Protein AF-X1P5H9-F1 (afdb_monomer_lite)

Foldseek 3Di:
DDDDDDDDDPVVVVCCQQQVKDQFPQDDDVVLLVVLVVCCVPVNLVVLLVVCCVQPVVQSVVDDSVPSVSSSVQVSCCVVPVYGSVVRIDTDRDPDDDDDDDDDDDPVVVVVVVVVVVVVVVD

pLDDT: mean 93.73, std 3.92, range [76.75, 98.06]

Secondary structure (DSSP, 8-state):
--------S-HHHHHHHHTTEE-------HHHHHHHHHHHHHH-HHHHHHHHHHH-HHHHHHS-TT-HHHHHHHHHHHHHHSS-HHHH-EE---SS----------HHHHHHHHHHHHHHHH-

Radius of gyration: 19.82 Å; chains: 1; bounding box: 39×43×50 Å

Organism: NCBI:txid412755

Structure (mmCIF, N/CA/C/O backbone):
data_AF-X1P5H9-F1
#
_entry.id   AF-X1P5H9-F1
#
loop_
_atom_site.group_PDB
_atom_site.id
_atom_site.type_symbol
_atom_site.label_atom_id
_atom_site.label_alt_id
_atom_site.label_comp_id
_atom_site.label_asym_id
_atom_site.label_entity_id
_atom_site.label_seq_id
_atom_site.pdbx_PDB_ins_code
_atom_site.Cartn_x
_atom_site.Cartn_y
_atom_site.Cartn_z
_atom_site.occupancy
_atom_site.B_iso_or_equiv
_atom_site.auth_seq_id
_atom_site.auth_comp_id
_atom_site.auth_asym_id
_atom_site.auth_atom_id
_atom_site.pdbx_PDB_model_num
ATOM 1 N N . ASN A 1 1 ? -8.144 -13.439 30.089 1.00 82.88 1 ASN A N 1
ATOM 2 C CA . ASN A 1 1 ? -9.094 -13.195 28.987 1.00 82.88 1 ASN A CA 1
ATOM 3 C C . ASN A 1 1 ? -9.237 -11.697 28.766 1.00 82.88 1 ASN A C 1
ATOM 5 O O . ASN A 1 1 ? -9.752 -11.034 29.655 1.00 82.88 1 ASN A O 1
ATOM 9 N N . LYS A 1 2 ? -8.730 -11.144 27.659 1.00 93.06 2 LYS A N 1
ATOM 10 C CA . LYS A 1 2 ? -8.922 -9.727 27.294 1.00 93.06 2 LYS A CA 1
ATOM 11 C C . LYS A 1 2 ? -9.373 -9.658 25.837 1.00 93.06 2 LYS A C 1
ATOM 13 O O . LYS A 1 2 ? -8.824 -10.393 25.023 1.00 93.06 2 LYS A O 1
ATOM 18 N N . LEU A 1 3 ? -10.347 -8.800 25.534 1.00 95.81 3 LEU A N 1
ATOM 19 C CA . LEU A 1 3 ? -10.782 -8.532 24.163 1.00 95.81 3 LEU A CA 1
ATOM 20 C C . LEU A 1 3 ? -9.754 -7.608 23.480 1.00 95.81 3 LEU A C 1
ATOM 22 O O . LEU A 1 3 ? -9.520 -6.512 23.998 1.00 95.81 3 LEU A O 1
ATOM 26 N N . PRO A 1 4 ? -9.121 -8.015 22.365 1.00 94.56 4 PRO A N 1
ATOM 27 C CA . PRO A 1 4 ? -8.203 -7.148 21.632 1.00 94.56 4 PRO A CA 1
ATOM 28 C C . PRO A 1 4 ? -8.941 -5.973 20.979 1.00 94.56 4 PRO A C 1
ATOM 30 O O . PRO A 1 4 ? -10.005 -6.153 20.393 1.00 94.56 4 PRO A O 1
ATOM 33 N N . LEU A 1 5 ? -8.348 -4.778 21.043 1.00 95.25 5 LEU A N 1
ATOM 34 C CA . LEU A 1 5 ? -8.839 -3.580 20.360 1.00 95.25 5 LEU A CA 1
ATOM 35 C C . LEU A 1 5 ? -7.768 -3.083 19.387 1.00 95.25 5 LEU A C 1
ATOM 37 O O . LEU A 1 5 ? -6.697 -2.650 19.809 1.00 95.25 5 LEU A O 1
ATOM 41 N N . LEU A 1 6 ? -8.064 -3.141 18.088 1.00 94.94 6 LEU A N 1
ATOM 42 C CA . LEU A 1 6 ? -7.239 -2.539 17.044 1.00 94.94 6 LEU A CA 1
ATOM 43 C C . LEU A 1 6 ? -7.807 -1.157 16.703 1.00 94.94 6 LEU A C 1
ATOM 45 O O . LEU A 1 6 ? -8.890 -1.058 16.134 1.00 94.94 6 LEU A O 1
ATOM 49 N N . ALA A 1 7 ? -7.077 -0.096 17.050 1.00 95.06 7 ALA A N 1
ATOM 50 C CA . ALA A 1 7 ? -7.480 1.288 16.804 1.00 95.06 7 ALA A CA 1
ATOM 51 C C . ALA A 1 7 ? -6.412 2.037 15.995 1.00 95.06 7 ALA A C 1
ATOM 53 O O . ALA A 1 7 ? -5.214 1.835 16.187 1.00 95.06 7 ALA A O 1
ATOM 54 N N . GLY A 1 8 ? -6.841 2.917 15.090 1.00 90.94 8 GLY A N 1
ATOM 55 C CA . GLY A 1 8 ? -5.945 3.724 14.264 1.00 90.94 8 GLY A CA 1
ATOM 56 C C . GLY A 1 8 ? -6.619 4.241 12.993 1.00 90.94 8 GLY A C 1
ATOM 57 O O . GLY A 1 8 ? -7.809 4.034 12.784 1.00 90.94 8 GLY A O 1
ATOM 58 N N . GLY A 1 9 ? -5.842 4.917 12.141 1.00 87.06 9 GLY A N 1
ATOM 59 C CA . GLY A 1 9 ? -6.320 5.503 10.877 1.00 87.06 9 GLY A CA 1
ATOM 60 C C . GLY A 1 9 ? -5.726 4.881 9.607 1.00 87.06 9 GLY A C 1
ATOM 61 O O . GLY A 1 9 ? -6.133 5.223 8.499 1.00 87.06 9 GLY A O 1
ATOM 62 N N . SER A 1 10 ? -4.764 3.965 9.735 1.00 94.88 10 SER A N 1
ATOM 63 C CA . SER A 1 10 ? -4.082 3.352 8.590 1.00 94.88 10 SER A CA 1
ATOM 64 C C . SER A 1 10 ? -4.913 2.212 8.006 1.00 94.88 10 SER A C 1
ATOM 66 O O . SER A 1 10 ? -4.665 1.044 8.302 1.00 94.88 10 SER A O 1
ATOM 68 N N . GLY A 1 11 ? -5.886 2.545 7.153 1.00 92.19 11 GLY A N 1
ATOM 69 C CA . GLY A 1 11 ? -6.839 1.577 6.595 1.00 92.19 11 GLY A CA 1
ATOM 70 C C . GLY A 1 11 ? -6.185 0.329 5.993 1.00 92.19 11 GLY A C 1
ATOM 71 O O . GLY A 1 11 ? -6.633 -0.777 6.264 1.00 92.19 11 GLY A O 1
ATOM 72 N N . LEU A 1 12 ? -5.075 0.480 5.259 1.00 92.06 12 LEU A N 1
ATOM 73 C CA . LEU A 1 12 ? -4.333 -0.652 4.684 1.00 92.06 12 LEU A CA 1
ATOM 74 C C . LEU A 1 12 ? -3.895 -1.676 5.746 1.00 92.06 12 LEU A C 1
ATOM 76 O O . LEU A 1 12 ? -3.997 -2.876 5.521 1.00 92.06 12 LEU A O 1
ATOM 80 N N . TYR A 1 13 ? -3.418 -1.199 6.897 1.00 93.25 13 TYR A N 1
ATOM 81 C CA . TYR A 1 13 ? -2.926 -2.051 7.979 1.00 93.25 13 TYR A CA 1
ATOM 82 C C . TYR A 1 13 ? -4.093 -2.751 8.669 1.00 93.25 13 TYR A C 1
ATOM 84 O O . TYR A 1 13 ? -4.044 -3.960 8.877 1.00 93.25 13 TYR A O 1
ATOM 92 N N . VAL A 1 14 ? -5.169 -2.011 8.951 1.00 94.12 14 VAL A N 1
ATOM 93 C CA . VAL A 1 14 ? -6.388 -2.573 9.546 1.00 94.12 14 VAL A CA 1
ATOM 94 C C . VAL A 1 14 ? -6.940 -3.687 8.658 1.00 94.12 14 VAL A C 1
ATOM 96 O O . VAL A 1 14 ? -7.079 -4.817 9.115 1.00 94.12 14 VAL A O 1
ATOM 99 N N . TRP A 1 15 ? -7.152 -3.415 7.370 1.00 92.69 15 TRP A N 1
ATOM 100 C CA . TRP A 1 15 ? -7.672 -4.415 6.438 1.00 92.69 15 TRP A CA 1
ATOM 101 C C . TRP A 1 15 ? -6.724 -5.595 6.227 1.00 92.69 15 TRP A C 1
ATOM 103 O O . TRP A 1 15 ? -7.203 -6.717 6.115 1.00 92.69 15 TRP A O 1
ATOM 113 N N . SER A 1 16 ? -5.400 -5.392 6.260 1.00 93.25 16 SER A N 1
ATOM 114 C CA . SER A 1 16 ? -4.459 -6.517 6.167 1.00 93.25 16 SER A CA 1
ATOM 115 C C . SER A 1 16 ? -4.605 -7.524 7.308 1.00 93.25 16 SER A C 1
ATOM 117 O O . SER A 1 16 ? -4.442 -8.718 7.082 1.00 93.25 16 SER A O 1
ATOM 119 N N . VAL A 1 17 ? -4.963 -7.063 8.510 1.00 94.12 17 VAL A N 1
ATOM 120 C CA . VAL A 1 17 ? -5.205 -7.937 9.664 1.00 94.12 17 VAL A CA 1
ATOM 121 C C . VAL A 1 17 ? -6.593 -8.568 9.576 1.00 94.12 17 VAL A C 1
ATOM 123 O O . VAL A 1 17 ? -6.719 -9.777 9.744 1.00 94.12 17 VAL A O 1
ATOM 126 N N . LEU A 1 18 ? -7.627 -7.769 9.290 1.00 93.25 18 LEU A N 1
ATOM 127 C CA . LEU A 1 18 ? -9.023 -8.230 9.275 1.00 93.25 18 LEU A CA 1
ATOM 128 C C . LEU A 1 18 ? -9.343 -9.183 8.115 1.00 93.25 18 LEU A C 1
ATOM 130 O O . LEU A 1 18 ? -10.214 -10.033 8.248 1.00 93.25 18 LEU A O 1
ATOM 134 N N . GLU A 1 19 ? -8.655 -9.055 6.983 1.00 92.88 19 GLU A N 1
ATOM 135 C CA . GLU A 1 19 ? -8.817 -9.945 5.825 1.00 92.88 19 GLU A CA 1
ATOM 136 C C . GLU A 1 19 ? -7.693 -10.991 5.723 1.00 92.88 19 GLU A C 1
ATOM 138 O O . GLU A 1 19 ? -7.626 -11.712 4.725 1.00 92.88 19 GLU A O 1
ATOM 143 N N . GLY A 1 20 ? -6.787 -11.028 6.710 1.00 93.81 20 GLY A N 1
ATOM 144 C CA . GLY A 1 20 ? -5.639 -11.936 6.780 1.00 93.81 20 GLY A CA 1
ATOM 145 C C . GLY A 1 20 ? -4.804 -11.956 5.503 1.00 93.81 20 GLY A C 1
ATOM 146 O O . GLY A 1 20 ? -4.611 -12.996 4.874 1.00 93.81 20 GLY A O 1
ATOM 147 N N . TRP A 1 21 ? -4.339 -10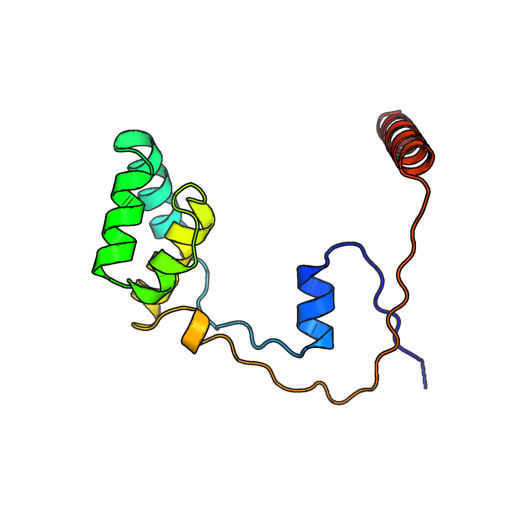.782 5.081 1.00 92.81 21 TRP A N 1
ATOM 148 C CA . TRP A 1 21 ? -3.485 -10.659 3.906 1.00 92.81 21 TRP A CA 1
ATOM 149 C C . TRP A 1 21 ? -2.125 -11.295 4.160 1.00 92.81 21 TRP A C 1
ATOM 151 O O . TRP A 1 21 ? -1.418 -10.936 5.102 1.00 92.81 21 TRP A O 1
ATOM 161 N N . GLU A 1 22 ? -1.706 -12.153 3.243 1.00 90.00 22 GLU A N 1
ATOM 162 C CA . GLU A 1 22 ? -0.350 -12.671 3.218 1.00 90.00 22 GLU A CA 1
ATOM 163 C C . GLU A 1 22 ? 0.516 -11.717 2.399 1.00 90.00 22 GLU A C 1
ATOM 165 O O . GLU A 1 22 ? 0.350 -11.541 1.188 1.00 90.00 22 GLU A O 1
ATOM 170 N N . ILE A 1 23 ? 1.426 -11.028 3.088 1.00 85.12 23 ILE A N 1
ATOM 171 C CA . ILE A 1 23 ? 2.330 -10.081 2.445 1.00 85.12 23 ILE A CA 1
ATOM 172 C C . ILE A 1 23 ? 3.434 -10.877 1.738 1.00 85.12 23 ILE A C 1
ATOM 174 O O . ILE A 1 23 ? 4.160 -11.627 2.399 1.00 85.12 23 ILE A O 1
ATOM 178 N N . PRO A 1 24 ? 3.624 -10.683 0.419 1.00 85.81 24 PRO A N 1
ATOM 179 C CA . PRO A 1 24 ? 4.679 -11.358 -0.319 1.00 85.81 24 PRO A CA 1
ATOM 180 C C . PRO A 1 24 ? 6.049 -11.072 0.280 1.00 85.81 24 PRO A C 1
ATOM 182 O O . PRO A 1 24 ? 6.410 -9.909 0.488 1.00 85.81 24 PRO A O 1
ATOM 185 N N . GLN A 1 25 ? 6.836 -12.128 0.480 1.00 89.00 25 GLN A N 1
ATOM 186 C CA . GLN A 1 25 ? 8.191 -12.075 1.037 1.00 89.00 25 GLN A CA 1
ATOM 187 C C . GLN A 1 25 ? 9.219 -11.586 0.001 1.00 89.00 25 GLN A C 1
ATOM 189 O O . GLN A 1 25 ? 10.272 -12.180 -0.202 1.00 89.00 25 GLN A O 1
ATOM 194 N N . VAL A 1 26 ? 8.894 -10.490 -0.687 1.00 91.81 26 VAL A N 1
ATOM 195 C CA . VAL A 1 26 ? 9.800 -9.791 -1.598 1.00 91.81 26 VAL A CA 1
ATOM 196 C C . VAL A 1 26 ? 10.277 -8.522 -0.893 1.00 91.81 26 VAL A C 1
ATOM 198 O O . VAL A 1 26 ? 9.539 -7.522 -0.897 1.00 91.81 26 VAL A O 1
ATOM 201 N N . PRO A 1 27 ? 11.470 -8.534 -0.270 1.00 92.19 27 PRO A N 1
ATOM 202 C CA . PRO A 1 27 ? 11.990 -7.368 0.428 1.00 92.19 27 PRO A CA 1
ATOM 203 C C . PRO A 1 27 ? 12.231 -6.205 -0.547 1.00 92.19 27 PRO A C 1
ATOM 205 O O . PRO A 1 27 ? 12.400 -6.426 -1.750 1.00 92.19 27 PRO A O 1
ATOM 208 N N . PRO A 1 28 ? 12.211 -4.957 -0.055 1.00 93.88 28 PRO A N 1
ATOM 209 C CA . PRO A 1 28 ? 12.614 -3.810 -0.856 1.00 93.88 28 PRO A CA 1
ATOM 210 C C . PRO A 1 28 ? 14.086 -3.926 -1.271 1.00 93.88 28 PRO A C 1
ATOM 212 O O . PRO A 1 28 ? 14.924 -4.362 -0.486 1.00 93.88 28 PRO A O 1
ATOM 215 N N . ASP A 1 29 ? 14.392 -3.473 -2.481 1.00 96.94 29 ASP A N 1
ATOM 216 C CA . ASP A 1 29 ? 15.738 -3.339 -3.030 1.00 96.94 29 ASP A CA 1
ATOM 217 C C . ASP A 1 29 ? 16.035 -1.840 -3.234 1.00 96.94 29 ASP A C 1
ATOM 219 O O . ASP A 1 29 ? 15.605 -1.251 -4.232 1.00 96.94 29 ASP A O 1
ATOM 223 N N . PRO A 1 30 ? 16.691 -1.174 -2.260 1.00 97.56 30 PRO A N 1
ATOM 224 C CA . PRO A 1 30 ? 16.886 0.275 -2.297 1.00 97.56 30 PRO A CA 1
ATOM 225 C C . PRO A 1 30 ? 17.671 0.753 -3.519 1.00 97.56 30 PRO A C 1
ATOM 227 O O . PRO A 1 30 ? 17.326 1.782 -4.094 1.00 97.56 30 PRO A O 1
ATOM 230 N N . GLU A 1 31 ? 18.689 -0.001 -3.936 1.00 98.06 31 GLU A N 1
ATOM 231 C CA . GLU A 1 31 ? 19.520 0.344 -5.089 1.00 98.06 31 GLU A CA 1
ATOM 232 C C . GLU A 1 31 ? 18.712 0.250 -6.386 1.00 98.06 31 GLU A C 1
ATOM 234 O O . GLU A 1 31 ? 18.706 1.181 -7.194 1.00 98.06 31 GLU A O 1
ATOM 239 N N . PHE A 1 32 ? 17.947 -0.832 -6.563 1.00 97.06 32 PHE A N 1
ATOM 240 C CA . PHE A 1 32 ? 17.078 -0.982 -7.727 1.00 97.06 32 PHE A CA 1
ATOM 241 C C . PHE A 1 32 ? 16.024 0.125 -7.811 1.00 97.06 32 PHE A C 1
ATOM 243 O O . PHE A 1 32 ? 15.808 0.696 -8.881 1.00 97.06 32 PHE A O 1
ATOM 250 N N . ARG A 1 33 ? 15.390 0.456 -6.681 1.00 97.81 33 ARG A N 1
ATOM 251 C CA . ARG A 1 33 ? 14.408 1.545 -6.615 1.00 97.81 33 ARG A CA 1
ATOM 252 C C . ARG A 1 33 ? 15.033 2.876 -6.978 1.00 97.81 33 ARG A C 1
ATOM 254 O O . ARG A 1 33 ? 14.476 3.570 -7.818 1.00 97.81 33 ARG A O 1
ATOM 261 N N . HIS A 1 34 ? 16.189 3.195 -6.403 1.00 97.81 34 HIS A N 1
ATOM 262 C CA . HIS A 1 34 ? 16.884 4.444 -6.679 1.00 97.81 34 HIS A CA 1
ATOM 263 C C . HIS A 1 34 ? 17.236 4.586 -8.166 1.00 97.81 34 HIS A C 1
ATOM 265 O O . HIS A 1 34 ? 16.989 5.631 -8.766 1.00 97.81 34 HIS A O 1
ATOM 271 N N . ASN A 1 35 ? 17.735 3.516 -8.789 1.00 97.38 35 ASN A N 1
ATOM 272 C CA . ASN A 1 35 ? 18.064 3.513 -10.214 1.00 97.38 35 ASN A CA 1
ATOM 273 C C . ASN A 1 35 ? 16.829 3.751 -11.096 1.00 97.38 35 ASN A C 1
ATOM 275 O O . ASN A 1 35 ? 16.898 4.526 -12.051 1.00 97.38 35 ASN A O 1
ATOM 279 N N . LEU A 1 36 ? 15.687 3.136 -10.768 1.00 97.25 36 LEU A N 1
ATOM 280 C CA . LEU A 1 36 ? 14.438 3.381 -11.492 1.00 97.25 36 LEU A CA 1
ATOM 281 C C . LEU A 1 36 ? 13.858 4.772 -11.200 1.00 97.25 36 LEU A C 1
ATOM 283 O O . LEU A 1 36 ? 13.369 5.432 -12.106 1.00 97.25 36 LEU A O 1
ATOM 287 N N . GLU A 1 37 ? 13.933 5.273 -9.971 1.00 96.81 37 GLU A N 1
ATOM 288 C CA . GLU A 1 37 ? 13.506 6.640 -9.653 1.00 96.81 37 GLU A CA 1
ATOM 289 C C . GLU A 1 37 ? 14.313 7.668 -10.452 1.00 96.81 37 GLU A C 1
ATOM 291 O O . GLU A 1 37 ? 13.731 8.569 -11.059 1.00 96.81 37 GLU A O 1
ATOM 296 N N . LYS A 1 38 ? 15.635 7.479 -10.540 1.00 97.06 38 LYS A N 1
ATOM 297 C CA . LYS A 1 38 ? 16.514 8.298 -11.376 1.00 97.06 38 LYS A CA 1
ATOM 298 C C . LYS A 1 38 ? 16.153 8.185 -12.857 1.00 97.06 38 LYS A C 1
ATOM 300 O O . LYS A 1 38 ? 15.953 9.201 -13.512 1.00 97.06 38 LYS A O 1
ATOM 305 N N . LYS A 1 39 ? 15.970 6.968 -13.379 1.00 95.75 39 LYS A N 1
ATOM 306 C CA . LYS A 1 39 ? 15.555 6.755 -14.774 1.00 95.75 39 LYS A CA 1
ATOM 307 C C . LYS A 1 39 ? 14.213 7.435 -15.089 1.00 95.75 39 LYS A C 1
ATOM 309 O O . LYS A 1 39 ? 14.069 8.021 -16.157 1.00 95.75 39 LYS A O 1
ATOM 314 N N . ALA A 1 40 ? 13.251 7.414 -14.163 1.00 95.31 40 ALA A N 1
ATOM 315 C CA . ALA A 1 40 ? 11.964 8.092 -14.328 1.00 95.31 40 ALA A CA 1
ATOM 316 C C . ALA A 1 40 ? 12.097 9.620 -14.309 1.00 95.31 40 ALA A C 1
ATOM 318 O O . ALA A 1 40 ? 11.315 10.294 -14.980 1.00 95.31 40 ALA A O 1
ATOM 319 N N . ALA A 1 41 ? 13.048 10.157 -13.542 1.00 95.38 41 ALA A N 1
ATOM 320 C CA . ALA A 1 41 ? 13.352 11.584 -13.522 1.00 95.38 41 ALA A CA 1
ATOM 321 C C . ALA A 1 41 ? 14.039 12.036 -14.822 1.00 95.38 41 ALA A C 1
ATOM 323 O O . ALA A 1 41 ? 13.661 13.067 -15.372 1.00 95.38 41 ALA A O 1
ATOM 324 N N . ASP A 1 42 ? 14.980 11.240 -15.335 1.00 96.25 42 ASP A N 1
ATOM 325 C CA . ASP A 1 42 ? 15.801 11.588 -16.500 1.00 96.25 42 ASP A CA 1
ATOM 326 C C . ASP A 1 42 ? 15.061 11.371 -17.835 1.00 96.25 42 ASP A C 1
ATOM 328 O O . ASP A 1 42 ? 15.123 12.211 -18.731 1.00 96.25 42 ASP A O 1
ATOM 332 N N . LEU A 1 43 ? 14.352 10.245 -17.981 1.00 93.31 43 LEU A N 1
ATOM 333 C CA . LEU A 1 43 ? 13.708 9.824 -19.238 1.00 93.31 43 LEU A CA 1
ATOM 334 C C . LEU A 1 43 ? 12.178 9.956 -19.217 1.00 93.31 43 LEU A C 1
ATOM 336 O O . LEU A 1 43 ? 11.515 9.791 -20.241 1.00 93.31 43 LEU A O 1
ATOM 340 N N . GLY A 1 44 ? 11.607 10.250 -18.050 1.00 92.75 44 GLY A N 1
ATOM 341 C CA . GLY A 1 44 ? 10.169 10.336 -17.838 1.00 92.75 44 GLY A CA 1
ATOM 342 C C . GLY A 1 44 ? 9.528 9.018 -17.390 1.00 92.75 44 GLY A C 1
ATOM 343 O O . GLY A 1 44 ? 9.944 7.911 -17.729 1.00 92.75 44 GLY A O 1
ATOM 344 N N . LYS A 1 45 ? 8.434 9.143 -16.634 1.00 92.75 45 LYS A N 1
ATOM 345 C CA . LYS A 1 45 ? 7.661 8.019 -16.068 1.00 92.75 45 LYS A CA 1
ATOM 346 C C . LYS A 1 45 ? 7.119 7.018 -17.098 1.00 92.75 45 LYS A C 1
ATOM 348 O O . LYS A 1 45 ? 6.935 5.849 -16.765 1.00 92.75 45 LYS A O 1
ATOM 353 N N . ASP A 1 46 ? 6.856 7.465 -18.327 1.00 94.88 46 ASP A N 1
ATOM 354 C CA . ASP A 1 46 ? 6.289 6.614 -19.379 1.00 94.88 46 ASP A CA 1
ATOM 355 C C . ASP A 1 46 ? 7.304 5.590 -19.909 1.00 94.88 46 ASP A C 1
ATOM 357 O O . ASP A 1 46 ? 6.899 4.541 -20.405 1.00 94.88 46 ASP A O 1
ATOM 361 N N . GLU A 1 47 ? 8.609 5.852 -19.779 1.00 94.88 47 GLU A N 1
ATOM 362 C CA . GLU A 1 47 ? 9.664 4.876 -20.087 1.00 94.88 47 GLU A CA 1
ATOM 363 C C . GLU A 1 47 ? 9.571 3.669 -19.145 1.00 94.88 47 GLU A C 1
ATOM 365 O O . GLU A 1 47 ? 9.449 2.533 -19.590 1.00 94.88 47 GLU A O 1
ATOM 370 N N . ILE A 1 48 ? 9.493 3.913 -17.837 1.00 95.56 48 ILE A N 1
ATOM 371 C CA . ILE A 1 48 ? 9.431 2.827 -16.847 1.00 95.56 48 ILE A CA 1
ATOM 372 C C . ILE A 1 48 ? 8.096 2.084 -16.912 1.00 95.56 48 ILE A C 1
ATOM 374 O O . ILE A 1 48 ? 8.023 0.876 -16.688 1.00 95.56 48 ILE A O 1
ATOM 378 N N . TYR A 1 49 ? 7.013 2.789 -17.239 1.00 97.62 49 TYR A N 1
ATOM 379 C CA . TYR A 1 49 ? 5.740 2.123 -17.479 1.00 97.62 49 TYR A CA 1
ATOM 380 C C . TYR A 1 49 ? 5.798 1.204 -18.708 1.00 97.62 49 TYR A C 1
ATOM 382 O O . TYR A 1 49 ? 5.226 0.118 -18.656 1.00 97.62 49 TYR A O 1
ATOM 390 N N . ARG A 1 50 ? 6.510 1.587 -19.780 1.00 96.50 50 ARG A N 1
ATOM 391 C CA . ARG A 1 50 ? 6.739 0.704 -20.937 1.00 96.50 50 ARG A CA 1
ATOM 392 C C . ARG A 1 50 ? 7.499 -0.559 -20.543 1.00 96.50 50 ARG A C 1
ATOM 394 O O . ARG A 1 50 ? 7.027 -1.642 -20.871 1.00 96.50 50 ARG A O 1
ATOM 401 N N . GLU A 1 51 ? 8.561 -0.442 -19.748 1.00 95.56 51 GLU A N 1
ATOM 402 C CA . GLU A 1 51 ? 9.264 -1.616 -19.203 1.00 95.56 51 GLU A CA 1
ATOM 403 C C . GLU A 1 51 ? 8.312 -2.541 -18.434 1.00 95.56 51 GLU A C 1
ATOM 405 O O . GLU A 1 51 ? 8.344 -3.759 -18.599 1.00 95.56 51 GLU A O 1
ATOM 410 N N . LEU A 1 52 ? 7.410 -1.976 -17.620 1.00 95.94 52 LEU A N 1
ATOM 411 C CA . LEU A 1 52 ? 6.414 -2.771 -16.900 1.00 95.94 52 LEU A CA 1
ATOM 412 C C . LEU A 1 52 ? 5.430 -3.474 -17.846 1.00 95.94 52 LEU A C 1
ATOM 414 O O . LEU A 1 52 ? 5.041 -4.608 -17.571 1.00 95.94 52 LEU A O 1
ATOM 418 N N . VAL A 1 53 ? 5.010 -2.821 -18.933 1.00 96.56 53 VAL A N 1
ATOM 419 C CA . VAL A 1 53 ? 4.122 -3.421 -19.943 1.00 96.56 53 VAL A CA 1
ATOM 420 C C . VAL A 1 53 ? 4.789 -4.621 -20.613 1.00 96.56 53 VAL A C 1
ATOM 422 O O . VAL A 1 53 ? 4.119 -5.629 -20.825 1.00 96.56 53 VAL A O 1
ATOM 425 N N . GLU A 1 54 ? 6.088 -4.534 -20.902 1.00 94.94 54 GLU A N 1
ATOM 426 C CA . GLU A 1 54 ? 6.851 -5.610 -21.540 1.00 94.94 54 GLU A CA 1
ATOM 427 C C . GLU A 1 54 ? 6.988 -6.840 -20.635 1.00 94.94 54 GLU A C 1
ATOM 429 O O . GLU A 1 54 ? 6.777 -7.964 -21.089 1.00 94.94 54 GLU A O 1
ATOM 434 N N . VAL A 1 55 ? 7.293 -6.643 -19.348 1.00 92.62 55 VAL A N 1
ATOM 435 C CA . VAL A 1 55 ? 7.600 -7.763 -18.439 1.00 92.62 55 VAL A CA 1
ATOM 436 C C . VAL A 1 55 ? 6.392 -8.267 -17.639 1.00 92.62 55 VAL A C 1
ATOM 438 O O . VAL A 1 55 ? 6.330 -9.434 -17.257 1.00 92.62 55 VAL A O 1
ATOM 441 N N . ALA A 1 56 ? 5.406 -7.409 -17.367 1.00 91.38 56 ALA A N 1
ATOM 442 C CA . ALA A 1 56 ? 4.242 -7.740 -16.545 1.00 91.38 56 ALA A CA 1
ATOM 443 C C . ALA A 1 56 ? 2.962 -7.010 -17.018 1.00 91.38 56 ALA A C 1
ATOM 445 O O . ALA A 1 56 ? 2.386 -6.207 -16.270 1.00 91.38 56 ALA A O 1
ATOM 446 N N . PRO A 1 57 ? 2.434 -7.329 -18.217 1.00 92.44 57 PRO A N 1
ATOM 447 C CA . PRO A 1 57 ? 1.308 -6.612 -18.827 1.00 92.44 57 PRO A CA 1
ATOM 448 C C . PRO A 1 57 ? 0.030 -6.627 -17.973 1.00 92.44 57 PRO A C 1
ATOM 450 O O . PRO A 1 57 ? -0.676 -5.623 -17.885 1.00 92.44 57 PRO A O 1
ATOM 453 N N . VAL A 1 58 ? -0.247 -7.730 -17.268 1.00 90.50 58 VAL A N 1
ATOM 454 C CA . VAL A 1 58 ? -1.402 -7.836 -16.354 1.00 90.50 58 VAL A CA 1
ATOM 455 C C . VAL A 1 58 ? -1.280 -6.859 -15.176 1.00 90.50 58 VAL A C 1
ATOM 457 O O . VAL A 1 58 ? -2.271 -6.263 -14.753 1.00 90.50 58 VAL A O 1
ATOM 460 N N . ALA A 1 59 ? -0.068 -6.662 -14.645 1.00 91.00 59 ALA A N 1
ATOM 461 C CA . ALA A 1 59 ? 0.171 -5.680 -13.590 1.00 91.00 59 ALA A CA 1
ATOM 462 C C . ALA A 1 59 ? 0.060 -4.248 -14.134 1.00 91.00 59 ALA A C 1
ATOM 464 O O . ALA A 1 59 ? -0.562 -3.400 -13.491 1.00 91.00 59 ALA A O 1
ATOM 465 N N . ALA A 1 60 ? 0.597 -3.994 -15.333 1.00 94.31 60 ALA A N 1
ATOM 466 C CA . ALA A 1 60 ? 0.540 -2.690 -15.991 1.00 94.31 60 ALA A CA 1
ATOM 467 C C . ALA A 1 60 ? -0.902 -2.196 -16.197 1.00 94.31 60 ALA A C 1
ATOM 469 O O . ALA A 1 60 ? -1.181 -1.024 -15.957 1.00 94.31 60 ALA A O 1
ATOM 470 N N . GLN A 1 61 ? -1.840 -3.083 -16.553 1.00 94.00 61 GLN A N 1
ATOM 471 C CA . GLN A 1 61 ? -3.261 -2.736 -16.725 1.00 94.00 61 GLN A CA 1
ATOM 472 C C . GLN A 1 61 ? -3.931 -2.230 -15.436 1.00 94.00 61 GLN A C 1
ATOM 474 O O . GLN A 1 61 ? -4.885 -1.457 -15.493 1.00 94.00 61 GLN A O 1
ATOM 479 N N . ARG A 1 62 ? -3.449 -2.660 -14.264 1.00 91.75 62 ARG A N 1
ATOM 480 C CA . ARG A 1 62 ? -4.043 -2.326 -12.956 1.00 91.75 62 ARG A CA 1
ATOM 481 C C . ARG A 1 62 ? -3.394 -1.117 -12.288 1.00 91.75 62 ARG A C 1
ATOM 483 O O . ARG A 1 62 ? -3.944 -0.577 -11.327 1.00 91.75 62 ARG A O 1
ATOM 490 N N . ILE A 1 63 ? -2.204 -0.729 -12.735 1.00 94.81 63 ILE A N 1
ATOM 491 C CA . ILE A 1 63 ? -1.409 0.338 -12.132 1.00 94.81 63 ILE A CA 1
ATOM 492 C C . ILE A 1 63 ? -1.508 1.578 -13.018 1.00 94.81 63 ILE A C 1
ATOM 494 O O . ILE A 1 63 ? -1.152 1.542 -14.191 1.00 94.81 63 ILE A O 1
ATOM 498 N N . ASP A 1 64 ? -1.956 2.700 -12.448 1.00 94.75 64 ASP A N 1
ATOM 499 C CA . ASP A 1 64 ? -1.896 3.990 -13.140 1.00 94.75 64 ASP A CA 1
ATOM 500 C C . ASP A 1 64 ? -0.434 4.317 -13.471 1.00 94.75 64 ASP A C 1
ATOM 502 O O . ASP A 1 64 ? 0.406 4.382 -12.568 1.00 94.75 64 ASP A O 1
ATOM 506 N N . ARG A 1 65 ? -0.144 4.566 -14.754 1.00 94.62 65 ARG A N 1
ATOM 507 C CA . ARG A 1 65 ? 1.193 4.922 -15.259 1.00 94.62 65 ARG A CA 1
ATOM 508 C C . ARG A 1 65 ? 1.848 6.089 -14.514 1.00 94.62 65 ARG A C 1
ATOM 510 O O . ARG A 1 65 ? 3.067 6.195 -14.458 1.00 94.62 65 ARG A O 1
ATOM 517 N N . ARG A 1 66 ? 1.048 6.983 -13.925 1.00 94.44 66 ARG A N 1
ATOM 518 C CA . ARG A 1 66 ? 1.523 8.145 -13.160 1.00 94.44 66 ARG A CA 1
ATOM 519 C C . ARG A 1 66 ? 2.019 7.764 -11.768 1.00 94.44 66 ARG A C 1
ATOM 521 O O . ARG A 1 66 ? 2.735 8.544 -11.148 1.00 94.44 66 ARG A O 1
ATOM 528 N N . ASN A 1 67 ? 1.658 6.584 -11.269 1.00 96.25 67 ASN A N 1
ATOM 529 C CA . ASN A 1 67 ? 2.070 6.094 -9.963 1.00 96.25 67 ASN A CA 1
ATOM 530 C C . ASN A 1 67 ? 3.419 5.368 -10.053 1.00 96.25 67 ASN A C 1
ATOM 532 O O . ASN A 1 67 ? 3.497 4.145 -9.929 1.00 96.25 67 ASN A O 1
ATOM 536 N N . VAL A 1 68 ? 4.486 6.150 -10.237 1.00 95.88 68 VAL A N 1
ATOM 537 C CA . VAL A 1 68 ? 5.866 5.659 -10.392 1.00 95.88 68 VAL A CA 1
ATOM 538 C C . VAL A 1 68 ? 6.248 4.686 -9.273 1.00 95.88 68 VAL A C 1
ATOM 540 O O . VAL A 1 68 ? 6.786 3.618 -9.543 1.00 95.88 68 VAL A O 1
ATOM 543 N N . ARG A 1 69 ? 5.869 4.976 -8.021 1.00 95.94 69 ARG A N 1
ATOM 544 C CA . ARG A 1 69 ? 6.152 4.092 -6.876 1.00 95.94 69 ARG A CA 1
ATOM 545 C C . ARG A 1 69 ? 5.535 2.698 -7.032 1.00 95.94 69 ARG A C 1
ATOM 547 O O . ARG A 1 69 ? 6.185 1.706 -6.707 1.00 95.94 69 ARG A O 1
ATOM 554 N N . ARG A 1 70 ? 4.290 2.596 -7.520 1.00 95.62 70 ARG A N 1
ATOM 555 C CA . ARG A 1 70 ? 3.642 1.294 -7.768 1.00 95.62 70 ARG A CA 1
ATOM 556 C C . ARG A 1 70 ? 4.232 0.576 -8.978 1.00 95.62 70 ARG A C 1
ATOM 558 O O . ARG A 1 70 ? 4.374 -0.641 -8.914 1.00 95.62 70 ARG A O 1
ATOM 565 N N . VAL A 1 71 ? 4.600 1.308 -10.031 1.00 96.88 71 VAL A N 1
ATOM 566 C CA . VAL A 1 71 ? 5.276 0.744 -11.211 1.00 96.88 71 VAL A CA 1
ATOM 567 C C . VAL A 1 71 ? 6.617 0.123 -10.808 1.00 96.88 71 VAL A C 1
ATOM 569 O O . VAL A 1 71 ? 6.851 -1.054 -11.070 1.00 96.88 71 VAL A O 1
ATOM 572 N N . ILE A 1 72 ? 7.445 0.869 -10.073 1.00 96.88 72 ILE A N 1
ATOM 573 C CA . ILE A 1 7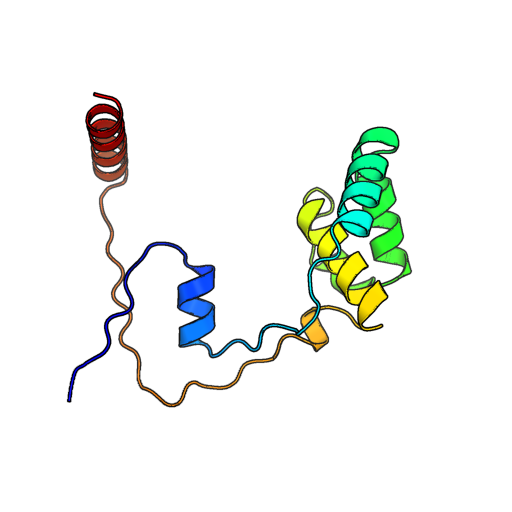2 ? 8.740 0.402 -9.559 1.00 96.88 72 ILE A CA 1
ATOM 574 C C . ILE A 1 72 ? 8.569 -0.836 -8.676 1.00 96.88 72 ILE A C 1
ATOM 576 O O . ILE A 1 72 ? 9.294 -1.812 -8.848 1.00 96.88 72 ILE A O 1
ATOM 580 N N . ARG A 1 73 ? 7.584 -0.850 -7.765 1.00 96.25 73 ARG A N 1
ATOM 581 C CA . ARG A 1 73 ? 7.321 -2.037 -6.935 1.00 96.25 73 ARG A CA 1
ATOM 582 C C . ARG A 1 73 ? 6.903 -3.247 -7.774 1.00 96.25 73 ARG A C 1
ATOM 584 O O . ARG A 1 73 ? 7.294 -4.361 -7.445 1.00 96.25 73 ARG A O 1
ATOM 591 N N . ALA A 1 74 ? 6.117 -3.059 -8.831 1.00 95.19 74 ALA A N 1
ATOM 592 C CA . ALA A 1 74 ? 5.720 -4.158 -9.706 1.00 95.19 74 ALA A CA 1
ATOM 593 C C . ALA A 1 74 ? 6.915 -4.728 -10.487 1.00 95.19 74 ALA A C 1
ATOM 595 O O . ALA A 1 74 ? 7.070 -5.947 -10.533 1.00 95.19 74 ALA A O 1
ATOM 596 N N . LEU A 1 75 ? 7.793 -3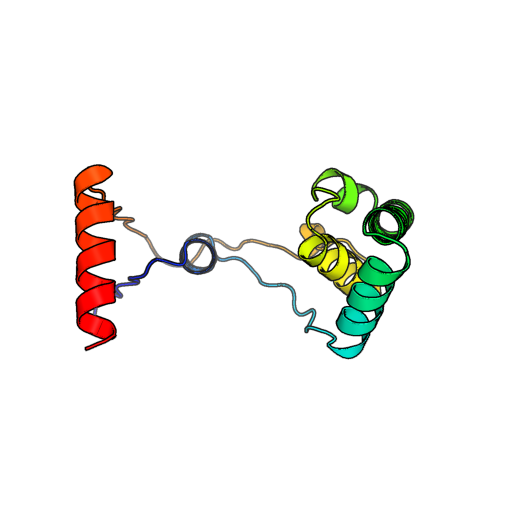.863 -11.007 1.00 95.62 75 LEU A N 1
ATOM 597 C CA . LEU A 1 75 ? 9.057 -4.263 -11.636 1.00 95.62 75 LEU A CA 1
ATOM 598 C C . LEU A 1 75 ? 9.985 -4.986 -10.652 1.00 95.62 75 LEU A C 1
ATOM 600 O O . LEU A 1 75 ? 10.554 -6.017 -10.988 1.00 95.62 75 LEU A O 1
ATOM 604 N N . GLU A 1 76 ? 10.103 -4.490 -9.419 1.00 96.38 76 GLU A N 1
ATOM 605 C CA . GLU A 1 76 ? 10.928 -5.092 -8.362 1.00 96.38 76 GLU A CA 1
ATOM 606 C C . GLU A 1 76 ? 10.442 -6.498 -8.006 1.00 96.38 76 GLU A C 1
ATOM 608 O O . GLU A 1 76 ? 11.237 -7.433 -7.903 1.00 96.38 76 GLU A O 1
ATOM 613 N N . VAL A 1 77 ? 9.126 -6.658 -7.858 1.00 94.06 77 VAL A N 1
ATOM 614 C CA . VAL A 1 77 ? 8.506 -7.953 -7.570 1.00 94.06 77 VAL A CA 1
ATOM 615 C C . VAL A 1 77 ? 8.692 -8.914 -8.731 1.00 94.06 77 VAL A C 1
ATOM 617 O O . VAL A 1 77 ? 9.129 -10.038 -8.504 1.00 94.06 77 VAL A O 1
ATOM 620 N N . HIS A 1 78 ? 8.441 -8.468 -9.962 1.00 93.69 78 HIS A N 1
ATOM 621 C CA . HIS A 1 78 ? 8.646 -9.304 -11.136 1.00 93.69 78 HIS A CA 1
ATOM 622 C C . HIS A 1 78 ? 10.116 -9.728 -11.278 1.00 93.69 78 HIS A C 1
ATOM 624 O O . HIS A 1 78 ? 10.395 -10.908 -11.458 1.00 93.69 78 HIS A O 1
ATOM 630 N N . ARG A 1 79 ? 11.069 -8.807 -11.090 1.00 94.12 79 ARG A N 1
ATOM 631 C CA . ARG A 1 79 ? 12.510 -9.102 -11.133 1.00 94.12 79 ARG A CA 1
ATOM 632 C C . ARG A 1 79 ? 12.932 -10.139 -10.089 1.00 94.12 79 ARG A C 1
ATOM 634 O O . ARG A 1 79 ? 13.793 -10.965 -10.372 1.00 94.12 79 ARG A O 1
ATOM 641 N N . ARG A 1 80 ? 12.379 -10.075 -8.873 1.00 93.19 80 ARG A N 1
ATOM 642 C CA . ARG A 1 80 ? 12.767 -10.952 -7.752 1.00 93.19 80 ARG A CA 1
ATOM 643 C C . ARG A 1 80 ? 12.051 -12.302 -7.759 1.00 93.19 80 ARG A C 1
ATOM 645 O O . ARG A 1 80 ? 12.661 -13.293 -7.379 1.00 93.19 80 ARG A O 1
ATOM 652 N N . ALA A 1 81 ? 10.776 -12.334 -8.138 1.00 90.56 81 ALA A N 1
ATOM 653 C CA . ALA A 1 81 ? 9.920 -13.515 -8.015 1.00 90.56 81 ALA A CA 1
ATOM 654 C C . ALA A 1 81 ? 9.511 -14.134 -9.362 1.00 90.56 81 ALA A C 1
ATOM 656 O O . ALA A 1 81 ? 8.896 -15.194 -9.376 1.00 90.56 81 ALA A O 1
ATOM 657 N N . GLY A 1 82 ? 9.783 -13.472 -10.491 1.00 89.69 82 GLY A N 1
ATOM 658 C CA . GLY A 1 82 ? 9.380 -13.912 -11.834 1.00 89.69 82 GLY A CA 1
ATOM 659 C C . GLY A 1 82 ? 7.878 -13.802 -12.123 1.00 89.69 82 GLY A C 1
ATOM 660 O O . GLY A 1 82 ? 7.453 -13.981 -13.261 1.00 89.69 82 GLY A O 1
ATOM 661 N N . VAL A 1 83 ? 7.060 -13.475 -11.118 1.00 86.38 83 VAL A N 1
ATOM 662 C CA . VAL A 1 83 ? 5.597 -13.410 -11.216 1.00 86.38 83 VAL A CA 1
ATOM 663 C C . VAL A 1 83 ? 5.050 -12.059 -10.740 1.00 86.38 83 VAL A C 1
ATOM 665 O O . VAL A 1 83 ? 5.691 -11.373 -9.938 1.00 86.38 83 VAL A O 1
ATOM 668 N N . PRO A 1 84 ? 3.861 -11.636 -11.211 1.00 83.88 84 PRO A N 1
ATOM 669 C CA . PRO A 1 84 ? 3.216 -10.417 -10.734 1.00 83.88 84 PRO A CA 1
ATOM 670 C C . PRO A 1 84 ? 2.841 -10.477 -9.249 1.00 83.88 84 PRO A C 1
ATOM 672 O O . PRO A 1 84 ? 2.447 -11.521 -8.731 1.00 83.88 84 PRO A O 1
ATOM 675 N N . LEU A 1 85 ? 2.822 -9.312 -8.590 1.00 84.12 85 LEU A N 1
ATOM 676 C CA . LEU A 1 85 ? 2.423 -9.180 -7.181 1.00 84.12 85 LEU A CA 1
ATOM 677 C C . LEU A 1 85 ? 1.045 -9.794 -6.881 1.00 84.12 85 LEU A C 1
ATOM 679 O O . LEU A 1 85 ? 0.857 -10.375 -5.818 1.00 84.12 85 LEU A 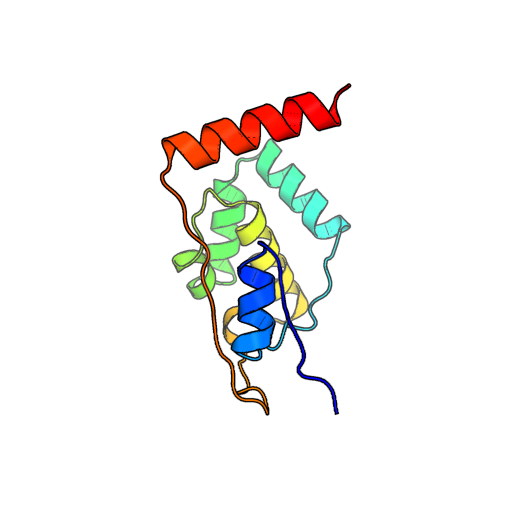O 1
ATOM 683 N N . SER A 1 86 ? 0.099 -9.703 -7.818 1.00 81.25 86 SER A N 1
ATOM 684 C CA . SER A 1 86 ? -1.251 -10.252 -7.657 1.00 81.25 86 SER A CA 1
ATOM 685 C C . SER A 1 86 ? -1.299 -11.776 -7.547 1.00 81.25 86 SER A C 1
ATOM 687 O O . SER A 1 86 ? -2.306 -12.292 -7.085 1.00 81.25 86 SER A O 1
ATOM 689 N N . GLN A 1 87 ? -0.261 -12.491 -7.995 1.00 85.06 87 GLN A N 1
ATOM 690 C CA . GLN A 1 87 ? -0.167 -13.946 -7.825 1.00 85.06 87 GLN A CA 1
ATOM 691 C C . GLN A 1 87 ? 0.439 -14.332 -6.472 1.00 85.06 87 GLN A C 1
ATOM 693 O O . GLN A 1 87 ? 0.185 -15.424 -5.982 1.00 85.06 87 GLN A O 1
ATOM 698 N N . LEU A 1 88 ? 1.229 -13.439 -5.869 1.00 85.44 88 LEU A N 1
ATOM 699 C CA . LEU A 1 88 ? 1.857 -13.664 -4.565 1.00 85.44 88 LEU A CA 1
ATOM 700 C C . LEU A 1 88 ? 0.974 -13.209 -3.399 1.00 85.44 88 LEU A C 1
ATOM 702 O O . LEU A 1 88 ? 1.186 -13.632 -2.271 1.00 85.44 88 LEU A O 1
ATOM 706 N N . GLN A 1 89 ? 0.044 -12.284 -3.650 1.00 84.75 89 GLN A N 1
ATOM 707 C CA . GLN A 1 89 ? -0.872 -11.772 -2.637 1.00 84.75 89 GLN A CA 1
ATOM 708 C C . GLN A 1 89 ? -2.049 -12.722 -2.456 1.00 84.75 89 GLN A C 1
ATOM 710 O O . GLN A 1 89 ? -3.008 -12.709 -3.228 1.00 84.75 89 GLN A O 1
ATOM 715 N N . THR A 1 90 ? -1.977 -13.503 -1.394 1.00 88.06 90 THR A N 1
ATOM 716 C CA . THR A 1 90 ? -3.024 -14.408 -0.930 1.00 88.06 90 THR A CA 1
ATOM 717 C C . THR A 1 90 ? -3.723 -13.828 0.297 1.00 88.06 90 THR A C 1
ATOM 719 O O . THR A 1 90 ? -3.294 -12.837 0.897 1.00 88.06 90 THR A O 1
ATOM 722 N N . ARG A 1 91 ? -4.878 -14.404 0.629 1.00 91.88 91 ARG A N 1
ATOM 723 C CA . ARG A 1 91 ? -5.664 -14.045 1.809 1.00 91.88 91 ARG A CA 1
ATOM 724 C C . ARG A 1 91 ? -6.073 -15.322 2.514 1.00 91.88 91 ARG A C 1
ATOM 726 O O . ARG A 1 91 ? -6.579 -16.234 1.860 1.00 91.88 91 ARG A O 1
ATOM 733 N N . GLN A 1 92 ? -5.903 -15.351 3.824 1.00 92.12 92 GLN A N 1
ATOM 734 C CA . GLN A 1 92 ? -6.398 -16.413 4.681 1.00 92.12 92 GLN A CA 1
ATOM 735 C C . GLN A 1 92 ? -7.377 -15.809 5.682 1.00 92.12 92 GLN A C 1
ATOM 737 O O . GLN A 1 92 ? -7.061 -14.824 6.338 1.00 92.12 92 GLN A O 1
ATOM 742 N N . ALA A 1 93 ? -8.573 -16.388 5.802 1.00 91.62 93 ALA A N 1
ATOM 743 C CA . ALA A 1 93 ? -9.552 -15.910 6.773 1.00 91.62 93 ALA A CA 1
ATOM 744 C C . ALA A 1 93 ? -8.945 -15.946 8.191 1.00 91.62 93 ALA A C 1
ATOM 746 O O . ALA A 1 93 ? -8.467 -17.009 8.606 1.00 91.62 93 ALA A O 1
ATOM 747 N N . PRO A 1 94 ? -8.935 -14.824 8.932 1.00 93.25 94 PRO A N 1
ATOM 748 C CA . PRO A 1 94 ? -8.383 -14.822 10.277 1.00 93.25 94 PRO A CA 1
ATOM 749 C C . PRO A 1 94 ? -9.188 -15.711 11.234 1.00 93.25 94 PRO A C 1
ATOM 751 O O . PRO A 1 94 ? -10.404 -15.836 11.084 1.00 93.25 94 PRO A O 1
ATOM 754 N N . PRO A 1 95 ? -8.549 -16.304 12.259 1.00 94.25 95 PRO A N 1
ATOM 755 C CA . PRO A 1 95 ? -9.202 -17.217 13.196 1.00 94.25 95 PRO A CA 1
ATOM 756 C C . PRO A 1 95 ? -9.951 -16.466 14.314 1.00 94.25 95 PRO A C 1
ATOM 758 O O . PRO A 1 95 ? -9.853 -16.829 15.486 1.00 94.25 95 PRO A O 1
ATOM 761 N N . PHE A 1 96 ? -10.636 -15.371 13.983 1.00 93.38 96 PHE A N 1
ATOM 762 C CA . PHE A 1 96 ? -11.369 -14.551 14.943 1.00 93.38 96 PHE A CA 1
ATOM 763 C C . PHE A 1 96 ? -12.531 -13.802 14.286 1.00 93.38 96 PHE A C 1
ATOM 765 O O . PHE A 1 96 ? -12.449 -13.394 13.129 1.00 93.38 96 PHE A O 1
ATOM 772 N N . ASP A 1 97 ? -13.585 -13.565 15.066 1.00 94.25 97 ASP A N 1
ATOM 773 C CA . ASP A 1 97 ? -14.689 -12.691 14.677 1.00 94.25 97 ASP A CA 1
ATOM 774 C C . ASP A 1 97 ? -14.319 -11.220 14.882 1.00 94.25 97 ASP A C 1
ATOM 776 O O . ASP A 1 97 ? -13.597 -10.855 15.815 1.00 94.25 97 ASP A O 1
ATOM 780 N N . THR A 1 98 ? -14.844 -10.352 14.020 1.00 94.44 98 THR A N 1
ATOM 781 C CA . THR A 1 98 ? -14.492 -8.928 14.014 1.00 94.44 98 THR A CA 1
ATOM 782 C C . THR A 1 98 ? -15.730 -8.046 14.047 1.00 94.44 98 THR A C 1
ATOM 784 O O . THR A 1 98 ? -16.634 -8.218 13.231 1.00 94.44 98 THR A O 1
ATOM 787 N N . LEU A 1 99 ? -15.729 -7.039 14.923 1.00 95.56 99 LEU A N 1
ATOM 788 C CA . LEU A 1 99 ? -16.664 -5.914 14.876 1.00 95.56 99 LEU A CA 1
ATOM 789 C C . LEU A 1 99 ? -15.913 -4.656 14.430 1.00 95.56 99 LEU A C 1
ATOM 791 O O . LEU A 1 99 ? -14.993 -4.206 15.113 1.00 95.56 99 LEU A O 1
ATOM 795 N N . VAL A 1 100 ? -16.315 -4.078 13.298 1.00 95.38 100 VAL A N 1
ATOM 796 C CA . VAL A 1 100 ? -15.708 -2.852 12.760 1.00 95.38 100 VAL A CA 1
ATOM 797 C C . VAL A 1 100 ? -16.577 -1.651 13.121 1.00 95.38 100 VAL A C 1
ATOM 799 O O . VAL A 1 100 ? -17.733 -1.570 12.713 1.00 95.38 100 VAL A O 1
ATOM 802 N N . ILE A 1 101 ? -16.006 -0.704 13.867 1.00 96.00 101 ILE A N 1
ATOM 803 C CA . ILE A 1 101 ? -16.671 0.542 14.263 1.00 96.00 101 ILE A CA 1
ATOM 804 C C . ILE A 1 101 ? -15.983 1.705 13.548 1.00 96.00 101 ILE A C 1
ATOM 806 O O . ILE A 1 101 ? -14.817 2.000 13.804 1.00 96.00 101 ILE A O 1
ATOM 810 N N . GLY A 1 102 ? -16.708 2.365 12.644 1.00 94.81 102 GLY A N 1
ATOM 811 C CA . GLY A 1 102 ? -16.246 3.571 11.959 1.00 94.81 102 GLY A CA 1
ATOM 812 C C . GLY A 1 102 ? -16.710 4.827 12.689 1.00 94.81 102 GLY A C 1
ATOM 813 O O . GLY A 1 102 ? -17.911 5.051 12.819 1.00 94.81 102 GLY A O 1
ATOM 814 N N . LEU A 1 103 ? -15.770 5.660 13.138 1.00 94.31 103 LEU A N 1
ATOM 815 C CA . LEU A 1 103 ? -16.083 6.987 13.667 1.00 94.31 103 LEU A CA 1
ATOM 816 C C . LEU A 1 103 ? -16.129 7.991 12.514 1.00 94.31 103 LEU A C 1
ATOM 818 O O . LEU A 1 103 ? -15.224 8.028 11.682 1.00 94.31 103 LEU A O 1
ATOM 822 N N . THR A 1 104 ? -17.178 8.805 12.469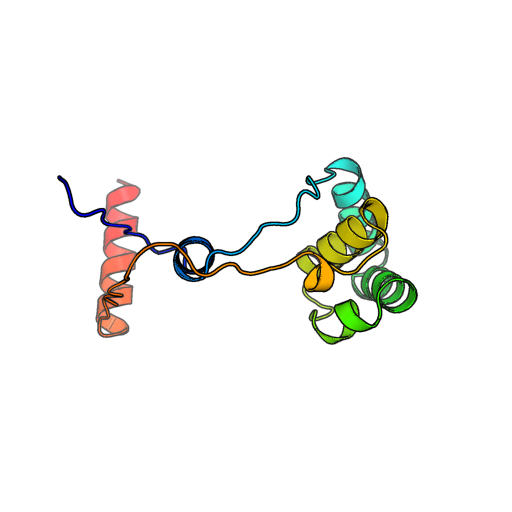 1.00 94.56 104 THR A N 1
ATOM 823 C CA . THR A 1 104 ? -17.361 9.835 11.443 1.00 94.56 104 THR A CA 1
ATOM 824 C C . THR A 1 104 ? -17.802 11.148 12.077 1.00 94.56 104 THR A C 1
ATOM 826 O O . THR A 1 104 ? -18.274 11.170 13.213 1.00 94.56 104 THR A O 1
ATOM 829 N N . ALA A 1 105 ? -17.622 12.244 11.351 1.00 95.50 105 ALA A N 1
ATOM 830 C CA . ALA A 1 105 ? -17.982 13.590 11.772 1.00 95.50 105 ALA A CA 1
ATOM 831 C C . ALA A 1 105 ? -18.392 14.419 10.551 1.00 95.50 105 ALA A C 1
ATOM 833 O O . ALA A 1 105 ? -18.059 14.073 9.412 1.00 95.50 105 ALA A O 1
ATOM 834 N N . ASP A 1 106 ? -19.086 15.533 10.789 1.00 97.88 106 ASP A N 1
ATOM 835 C CA . ASP A 1 106 ? -19.286 16.533 9.743 1.00 97.88 106 ASP A CA 1
ATOM 836 C C . ASP A 1 106 ? -17.929 17.033 9.215 1.00 97.88 106 ASP A C 1
ATOM 838 O O . ASP A 1 106 ? -16.973 17.206 9.975 1.00 97.88 106 ASP A O 1
ATOM 842 N N . ARG A 1 107 ? -17.831 17.264 7.898 1.00 97.62 107 ARG A N 1
ATOM 843 C CA . ARG A 1 107 ? -16.551 17.612 7.257 1.00 97.62 107 ARG A CA 1
ATOM 844 C C . ARG A 1 107 ? -16.006 18.953 7.741 1.00 97.62 107 ARG A C 1
ATOM 846 O O . ARG A 1 107 ? -14.790 19.081 7.852 1.00 97.62 107 ARG A O 1
ATOM 853 N N . LYS A 1 108 ? -16.871 19.937 8.020 1.00 97.94 108 LYS A N 1
ATOM 854 C CA . LYS A 1 108 ? -16.435 21.254 8.503 1.00 97.94 108 LYS A CA 1
ATOM 855 C C . LYS A 1 108 ? -15.878 21.141 9.916 1.00 97.94 108 LYS A C 1
ATOM 857 O O . LYS A 1 108 ? -14.800 21.664 10.181 1.00 97.94 108 LYS A O 1
ATOM 862 N N . GLU A 1 109 ? -16.563 20.399 10.785 1.00 97.19 109 GLU A N 1
ATOM 863 C CA . GLU A 1 109 ? -16.085 20.153 12.149 1.00 97.19 109 GLU A CA 1
ATOM 864 C C . GLU A 1 109 ? -14.786 19.344 12.170 1.00 97.19 109 GLU A C 1
ATOM 866 O O . GLU A 1 109 ? -13.867 19.686 12.911 1.00 97.19 109 GLU A O 1
ATOM 871 N N . LEU A 1 110 ? -14.658 18.327 11.310 1.00 97.38 110 LEU A N 1
ATOM 872 C CA . LEU A 1 110 ? -13.426 17.549 11.188 1.00 97.38 110 LEU A CA 1
ATOM 873 C C . LEU A 1 110 ? -12.229 18.433 10.813 1.00 97.38 110 LEU A C 1
ATOM 875 O O . LEU A 1 110 ? -11.172 18.311 11.428 1.00 97.38 110 LEU A O 1
ATOM 879 N N . TYR A 1 111 ? -12.383 19.321 9.826 1.00 97.81 111 TYR A N 1
ATOM 880 C CA . TYR A 1 111 ? -11.312 20.237 9.422 1.00 97.81 111 TYR A CA 1
ATOM 881 C C . TYR A 1 111 ? -10.959 21.219 10.533 1.00 97.81 111 TYR A C 1
ATOM 883 O O . TYR A 1 111 ? -9.788 21.329 10.883 1.00 97.81 111 TYR A O 1
ATOM 891 N N . ARG A 1 112 ? -11.966 21.813 11.183 1.00 97.69 112 ARG A N 1
ATOM 892 C CA . ARG A 1 112 ? -11.752 22.688 12.340 1.00 97.69 112 ARG A CA 1
ATOM 893 C C . ARG A 1 112 ? -10.955 21.989 13.449 1.00 97.69 112 ARG A C 1
ATOM 895 O O . ARG A 1 112 ? -10.051 22.586 14.023 1.00 97.69 112 ARG A O 1
ATOM 902 N N . SER A 1 113 ? -11.269 20.730 13.760 1.00 97.06 113 SER A N 1
ATOM 903 C CA . SER A 1 113 ? -10.531 19.947 14.761 1.00 97.06 113 SER A CA 1
ATOM 904 C C . SER A 1 113 ? -9.104 19.594 14.331 1.00 97.06 113 SER A C 1
ATOM 906 O O . SER A 1 113 ? -8.224 19.521 15.186 1.00 97.06 113 SER A O 1
ATOM 908 N N . ILE A 1 114 ? -8.864 19.360 13.037 1.00 97.31 114 ILE A N 1
ATOM 909 C CA . ILE A 1 114 ? -7.517 19.106 12.507 1.00 97.31 114 ILE A CA 1
ATOM 910 C C . ILE A 1 114 ? -6.646 20.357 12.652 1.00 97.31 114 ILE A C 1
ATOM 912 O O . ILE A 1 114 ? -5.534 20.241 13.163 1.00 97.31 114 ILE A O 1
ATOM 916 N N . ASP A 1 115 ? -7.161 21.527 12.269 1.00 97.38 115 ASP A N 1
ATOM 917 C CA . ASP A 1 115 ? -6.419 22.793 12.326 1.00 97.38 115 ASP A CA 1
ATOM 918 C C . ASP A 1 115 ? -6.016 23.133 13.768 1.00 97.38 115 ASP A C 1
ATOM 920 O O . ASP A 1 115 ? -4.836 23.327 14.057 1.00 97.38 115 ASP A O 1
ATOM 924 N N . LEU A 1 116 ? -6.971 23.068 14.704 1.00 97.62 116 LEU A N 1
ATOM 925 C CA . LEU A 1 116 ? -6.708 23.315 16.127 1.00 97.62 116 LEU A CA 1
ATOM 926 C C . LEU A 1 116 ? -5.634 22.382 16.696 1.00 97.62 116 LEU A C 1
ATOM 928 O O . LEU A 1 116 ? -4.767 22.815 17.452 1.00 97.62 116 LEU A O 1
ATOM 932 N N . ARG A 1 117 ? -5.666 21.100 16.317 1.00 97.69 117 ARG A N 1
ATOM 933 C CA . ARG A 1 117 ? -4.671 20.127 16.773 1.00 97.69 117 ARG A CA 1
ATOM 934 C C . ARG A 1 117 ? -3.273 20.446 16.238 1.00 97.69 117 ARG A C 1
ATOM 936 O O . ARG A 1 117 ? -2.296 20.212 16.945 1.00 97.69 117 ARG A O 1
ATOM 943 N N . ILE A 1 118 ? -3.159 20.939 15.004 1.00 97.56 118 ILE A N 1
ATOM 944 C CA . ILE A 1 118 ? -1.869 21.356 14.436 1.00 97.56 118 ILE A CA 1
ATOM 945 C C . ILE A 1 118 ? -1.315 22.541 15.230 1.00 97.56 118 ILE A C 1
ATOM 947 O O . ILE A 1 118 ? -0.158 22.492 15.648 1.00 97.56 118 ILE A O 1
ATOM 951 N N . ASP A 1 119 ? -2.144 23.550 15.500 1.00 97.25 119 ASP A N 1
ATOM 952 C CA . ASP A 1 119 ? -1.746 24.726 16.282 1.00 97.25 119 ASP A CA 1
ATOM 953 C C . ASP A 1 119 ? -1.276 24.347 17.695 1.00 97.25 119 ASP A C 1
ATOM 955 O O . ASP A 1 119 ? -0.308 24.907 18.207 1.00 97.25 119 ASP A O 1
ATOM 959 N N . GLU A 1 120 ? -1.928 23.373 18.335 1.00 97.25 120 GLU A N 1
ATOM 960 C CA . GLU A 1 120 ? -1.523 22.847 19.645 1.00 97.25 120 GLU A CA 1
ATOM 961 C C . GLU A 1 120 ? -0.185 22.101 19.617 1.00 97.25 120 GLU A C 1
ATOM 963 O O . GLU A 1 120 ? 0.557 22.165 20.592 1.00 97.25 120 GLU A O 1
ATOM 968 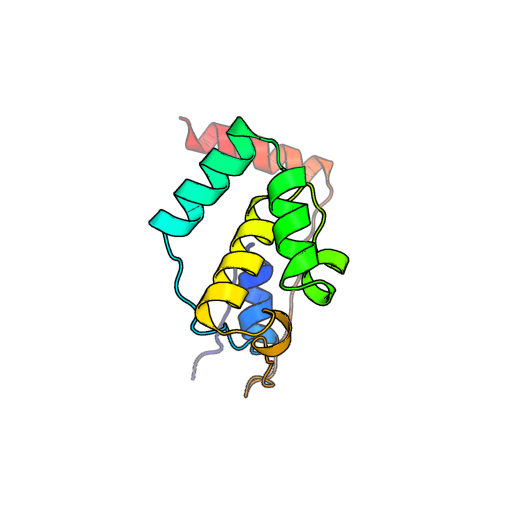N N . MET A 1 121 ? 0.130 21.401 18.523 1.00 96.44 121 MET A N 1
ATOM 969 C CA . MET A 1 121 ? 1.369 20.626 18.391 1.00 96.44 121 MET A CA 1
ATOM 970 C C . MET A 1 121 ? 2.605 21.481 18.073 1.00 96.44 121 MET A C 1
ATOM 972 O O . MET A 1 121 ? 3.719 20.999 18.271 1.00 96.44 121 MET A O 1
ATOM 976 N N . ILE A 1 122 ? 2.427 22.693 17.533 1.00 95.62 122 ILE A N 1
ATOM 977 C CA . ILE A 1 122 ? 3.528 23.588 17.122 1.00 95.62 122 ILE A CA 1
ATOM 978 C C . ILE A 1 122 ? 3.933 24.577 18.230 1.00 95.62 122 ILE A C 1
ATOM 980 O O . ILE A 1 122 ? 5.045 25.104 18.180 1.00 95.62 122 ILE A O 1
ATOM 984 N N . LYS A 1 123 ? 3.056 24.835 19.208 1.00 76.75 123 LYS A N 1
ATOM 985 C CA . LYS A 1 123 ? 3.383 25.644 20.397 1.00 76.75 123 LYS A CA 1
ATOM 986 C C . LYS A 1 123 ? 4.569 25.072 21.170 1.00 76.75 123 LYS A C 1
ATOM 988 O O . LYS A 1 123 ? 5.381 25.903 21.631 1.00 76.75 123 LYS A O 1
#

Sequence (123 aa):
NKLPLLAGGSGLYVWSVLEGWEIPQVPPDPEFRHNLEKKAADLGKDEIYRELVEVAPVAAQRIDRRNVRRVIRALEVHRRAGVPLSQLQTRQAPPFDTLVIGLTADRKELYRSIDLRIDEMIK

InterPro domains:
  IPR027417 P-loop containing nucleoside triphosphate hydrolase [G3DSA:3.40.50.300] (1-123)